Protein AF-A0A258DYU5-F1 (afdb_monomer_lite)

Secondary structure (DSSP, 8-state):
---S-EEEEE-S-HHHHHHHHHHHHHTT-EEEEESSHHHHHHSPPPSS-EEEEE-TT----

Sequence (61 aa):
MTAQSVVYVVDDDPSILASLESLLSSEGHAVLTFESAQMFLEAKRPNLPGCLVLDVRLRGA

Radius of gyration: 11.5 Å; chains: 1; bounding box: 22×24×34 Å

Foldseek 3Di:
DPAQEEEEEEALDVVVQVVCCVVVVVVVHHYDYDNAPVCVVPDDDDPHHYHYHYDPVRDDD

Structure (mmCIF, N/CA/C/O backbone):
data_AF-A0A258DYU5-F1
#
_entry.id   AF-A0A258DYU5-F1
#
loop_
_atom_site.group_PDB
_atom_site.id
_atom_site.type_symbol
_atom_site.label_atom_id
_atom_site.label_alt_id
_atom_site.label_comp_id
_atom_site.label_asym_id
_atom_site.label_entity_id
_atom_site.label_seq_id
_atom_site.pdbx_PDB_ins_code
_atom_site.Cartn_x
_atom_site.Cartn_y
_atom_site.Cartn_z
_atom_site.occupancy
_atom_site.B_iso_or_equiv
_atom_site.auth_seq_id
_atom_site.auth_comp_id
_atom_site.auth_asym_id
_atom_site.auth_atom_id
_atom_site.pdbx_PDB_model_num
ATOM 1 N N . MET A 1 1 ? -7.274 1.278 19.503 1.00 45.41 1 MET A N 1
ATOM 2 C CA . MET A 1 1 ? -8.306 1.001 18.482 1.00 45.41 1 MET A CA 1
ATOM 3 C C . MET A 1 1 ? -7.731 -0.008 17.509 1.00 45.41 1 MET A C 1
ATOM 5 O O . MET A 1 1 ? -6.668 0.251 16.966 1.00 45.41 1 MET A O 1
ATOM 9 N N . THR A 1 2 ? -8.358 -1.169 17.344 1.00 60.66 2 THR A N 1
ATOM 10 C CA . THR A 1 2 ? -7.997 -2.108 16.274 1.00 60.66 2 THR A CA 1
ATOM 11 C C . THR A 1 2 ? -8.625 -1.606 14.978 1.00 60.66 2 THR A C 1
ATOM 13 O O . THR A 1 2 ? -9.828 -1.344 14.960 1.00 60.66 2 THR A O 1
ATOM 16 N N . ALA A 1 3 ? -7.827 -1.420 13.9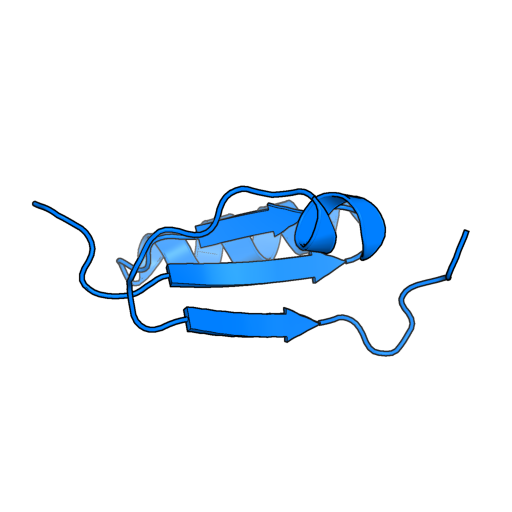26 1.00 69.25 3 ALA A N 1
ATOM 17 C CA . ALA A 1 3 ? -8.339 -1.009 12.622 1.00 69.25 3 ALA A CA 1
ATOM 18 C C . ALA A 1 3 ? -9.404 -2.007 12.130 1.00 69.25 3 ALA A C 1
ATOM 20 O O . ALA A 1 3 ? -9.229 -3.216 12.277 1.00 69.25 3 ALA A O 1
ATOM 21 N N . GLN A 1 4 ? -10.516 -1.502 11.590 1.00 86.00 4 GLN A N 1
ATOM 22 C CA . GLN A 1 4 ? -11.640 -2.330 11.120 1.00 86.00 4 GLN A CA 1
ATOM 23 C C . GLN A 1 4 ? -11.514 -2.737 9.644 1.00 86.00 4 GLN A C 1
ATOM 25 O O . GLN A 1 4 ? -12.225 -3.630 9.193 1.00 86.00 4 GLN A O 1
ATOM 30 N N . SER A 1 5 ? -10.601 -2.110 8.907 1.00 91.50 5 SER A N 1
ATOM 31 C CA . SER A 1 5 ? -10.274 -2.410 7.514 1.00 91.50 5 SER A CA 1
ATOM 32 C C . SER A 1 5 ? -8.854 -1.943 7.203 1.00 91.50 5 SER A C 1
ATOM 34 O O . SER A 1 5 ? -8.301 -1.116 7.933 1.00 91.50 5 SER A O 1
ATOM 36 N N . VAL A 1 6 ? -8.286 -2.430 6.104 1.00 95.44 6 VAL A N 1
ATOM 37 C CA . VAL A 1 6 ? -6.965 -2.021 5.612 1.00 95.44 6 VAL A CA 1
ATOM 38 C C . VAL A 1 6 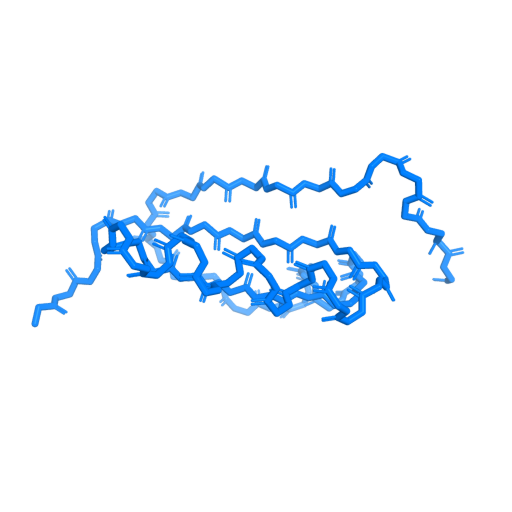? -7.021 -1.698 4.119 1.00 95.44 6 VAL A C 1
ATOM 40 O O . VAL A 1 6 ? -7.670 -2.402 3.345 1.00 95.44 6 VAL A O 1
ATOM 43 N N . VAL A 1 7 ? -6.354 -0.619 3.718 1.00 96.75 7 VAL A N 1
ATOM 44 C CA . VAL A 1 7 ? -6.126 -0.278 2.313 1.00 96.75 7 VAL A CA 1
ATOM 45 C C . VAL A 1 7 ? -4.694 -0.648 1.959 1.00 96.75 7 VAL A C 1
ATOM 47 O O . VAL A 1 7 ? -3.747 -0.227 2.616 1.00 96.75 7 VAL A O 1
ATOM 50 N N . TYR A 1 8 ? -4.540 -1.454 0.923 1.00 97.44 8 TYR A N 1
ATOM 51 C CA . TYR A 1 8 ? -3.254 -1.814 0.358 1.00 97.44 8 TYR A CA 1
ATOM 52 C C . TYR A 1 8 ? -3.014 -0.961 -0.880 1.00 97.44 8 TYR A C 1
ATOM 54 O O . TYR A 1 8 ? -3.896 -0.881 -1.734 1.00 97.44 8 TYR A O 1
ATOM 62 N N . VAL A 1 9 ? -1.841 -0.350 -0.986 1.00 97.44 9 VAL A N 1
ATOM 63 C CA . VAL A 1 9 ? -1.434 0.422 -2.164 1.00 97.44 9 VAL A CA 1
ATOM 64 C C . VAL A 1 9 ? -0.215 -0.251 -2.776 1.00 97.44 9 VAL A C 1
ATOM 66 O O . VAL A 1 9 ? 0.757 -0.509 -2.068 1.00 97.44 9 VAL A O 1
ATOM 69 N N . VAL A 1 10 ? -0.275 -0.557 -4.070 1.00 97.19 10 VAL A N 1
ATOM 70 C CA . VAL A 1 10 ? 0.829 -1.170 -4.814 1.00 97.19 10 VAL A CA 1
ATOM 71 C C . VAL A 1 10 ? 1.147 -0.312 -6.031 1.00 97.19 10 VAL A C 1
ATOM 73 O O . VAL A 1 10 ? 0.319 -0.206 -6.936 1.00 97.19 10 VAL A O 1
ATOM 76 N N . ASP A 1 11 ? 2.332 0.286 -6.031 1.00 96.56 11 ASP A N 1
ATOM 77 C CA . ASP A 1 11 ? 2.829 1.209 -7.057 1.00 96.56 11 ASP A CA 1
ATOM 78 C C . ASP A 1 11 ? 4.367 1.218 -6.996 1.00 96.56 11 ASP A C 1
ATOM 80 O O . ASP A 1 11 ? 4.914 1.164 -5.897 1.00 96.56 11 ASP A O 1
ATOM 84 N N . ASP A 1 12 ? 5.067 1.248 -8.133 1.00 95.31 12 ASP A N 1
ATOM 85 C CA . ASP A 1 12 ? 6.538 1.264 -8.184 1.00 95.31 12 ASP A CA 1
ATOM 86 C C . ASP A 1 12 ? 7.140 2.668 -7.991 1.00 95.31 12 ASP A C 1
ATOM 88 O O . ASP A 1 12 ? 8.362 2.801 -7.879 1.00 95.31 12 ASP A O 1
ATOM 92 N N . ASP A 1 13 ? 6.308 3.711 -7.910 1.00 95.75 13 ASP A N 1
ATOM 93 C CA . ASP A 1 13 ? 6.706 5.086 -7.622 1.00 95.75 13 ASP A CA 1
ATOM 94 C C . ASP A 1 13 ? 6.554 5.419 -6.116 1.00 95.75 13 ASP A C 1
ATOM 96 O O . ASP A 1 13 ? 5.437 5.591 -5.603 1.00 95.75 13 ASP A O 1
ATOM 100 N N . PRO A 1 14 ? 7.667 5.621 -5.380 1.00 95.50 14 PRO A N 1
ATOM 101 C CA . PRO A 1 14 ? 7.628 5.965 -3.957 1.00 95.50 14 PRO A CA 1
ATOM 102 C C . PRO A 1 14 ? 6.875 7.266 -3.648 1.00 95.50 14 PRO A C 1
ATOM 104 O O . PRO A 1 14 ? 6.350 7.434 -2.544 1.00 95.50 14 PRO A O 1
ATOM 107 N N . SER A 1 15 ? 6.815 8.205 -4.599 1.00 97.25 15 SER A N 1
ATOM 108 C CA . SER A 1 15 ? 6.093 9.467 -4.417 1.00 97.25 15 SER A CA 1
ATOM 109 C C . SER A 1 15 ? 4.577 9.260 -4.409 1.00 97.25 15 SER A C 1
ATOM 111 O O . SER A 1 15 ? 3.875 9.908 -3.622 1.00 97.25 15 SER A O 1
ATOM 113 N N . ILE A 1 16 ? 4.075 8.316 -5.213 1.00 96.19 16 ILE A N 1
ATOM 114 C CA . ILE A 1 16 ? 2.663 7.924 -5.228 1.00 96.19 16 ILE A CA 1
ATOM 115 C C . ILE A 1 16 ? 2.314 7.187 -3.939 1.00 96.19 16 ILE A C 1
ATOM 117 O O . ILE A 1 16 ? 1.323 7.541 -3.293 1.00 96.19 16 ILE A O 1
ATOM 121 N N . LEU A 1 17 ? 3.159 6.242 -3.511 1.00 97.62 17 LEU A N 1
ATOM 122 C CA . LEU A 1 17 ? 2.973 5.521 -2.248 1.00 97.62 17 LEU A CA 1
ATOM 123 C C . LEU A 1 17 ? 2.870 6.479 -1.055 1.00 97.62 17 LEU A C 1
ATOM 125 O O . LEU A 1 17 ? 1.893 6.415 -0.310 1.00 97.62 17 LEU A O 1
ATOM 129 N N . ALA A 1 18 ? 3.820 7.409 -0.913 1.00 98.00 18 ALA A N 1
ATOM 130 C CA . ALA A 1 18 ? 3.818 8.381 0.182 1.00 98.00 18 ALA A CA 1
ATOM 131 C C . ALA A 1 18 ? 2.592 9.311 0.138 1.00 98.00 18 ALA A C 1
ATOM 133 O O . ALA A 1 18 ? 2.003 9.634 1.174 1.00 98.00 18 ALA A O 1
ATOM 134 N N . SER A 1 19 ? 2.182 9.731 -1.063 1.00 98.06 19 SER A N 1
ATOM 135 C CA . SER A 1 19 ? 1.019 10.606 -1.245 1.00 98.06 19 SER A CA 1
ATOM 136 C C . SER A 1 19 ? -0.288 9.904 -0.868 1.00 98.06 19 SER A C 1
ATOM 138 O O . SER A 1 19 ? -1.104 10.478 -0.144 1.00 98.06 19 SER A O 1
ATOM 140 N N . LEU A 1 20 ? -0.485 8.659 -1.319 1.00 97.69 20 LEU A N 1
ATOM 141 C CA . LEU A 1 20 ? -1.685 7.875 -1.016 1.00 97.69 20 LEU A CA 1
ATOM 142 C C . LEU A 1 20 ? -1.726 7.419 0.443 1.00 97.69 20 LEU A C 1
ATOM 144 O O . LEU A 1 20 ? -2.793 7.463 1.052 1.00 97.69 20 LEU A O 1
ATOM 148 N N . GLU A 1 21 ? -0.588 7.038 1.026 1.00 97.81 21 GLU A N 1
ATOM 149 C CA . GLU A 1 21 ? -0.496 6.717 2.452 1.00 97.81 21 GLU A CA 1
ATOM 150 C C . GLU A 1 21 ? -0.905 7.911 3.317 1.00 97.81 21 GLU A C 1
ATOM 152 O O . GLU A 1 21 ? -1.748 7.758 4.203 1.00 97.81 21 GLU A O 1
ATOM 157 N N . SER A 1 22 ? -0.370 9.100 3.022 1.00 97.81 22 SER A N 1
ATOM 158 C CA . SER A 1 22 ? -0.706 10.337 3.734 1.00 97.81 22 SER A CA 1
ATOM 159 C C . SER A 1 22 ? -2.200 10.666 3.637 1.00 97.81 22 SER A C 1
ATOM 161 O O . SER A 1 22 ? -2.858 10.854 4.663 1.00 97.81 22 SER A O 1
ATOM 163 N N . LEU A 1 23 ? -2.758 10.659 2.420 1.00 97.44 23 LEU A N 1
ATOM 164 C CA . LEU A 1 23 ? -4.167 10.975 2.169 1.00 97.44 23 LEU A CA 1
ATOM 165 C C . LEU A 1 23 ? -5.121 9.983 2.849 1.00 97.44 23 LEU A C 1
ATOM 167 O O . LEU A 1 23 ? -6.082 10.372 3.502 1.00 97.44 23 LEU A O 1
ATOM 171 N N . LEU A 1 24 ? -4.883 8.683 2.698 1.00 96.31 24 LEU A N 1
ATOM 172 C CA . LEU A 1 24 ? -5.785 7.672 3.251 1.00 96.31 24 LEU A CA 1
ATOM 173 C C . LEU A 1 24 ? -5.676 7.599 4.779 1.00 96.31 24 LEU A C 1
ATOM 175 O O . LEU A 1 24 ? -6.683 7.389 5.460 1.00 96.31 24 LEU A O 1
ATOM 179 N N . SER A 1 25 ? -4.479 7.824 5.325 1.00 95.06 25 SER A N 1
ATOM 180 C CA . SER A 1 25 ? -4.277 7.891 6.774 1.00 95.06 25 SER A CA 1
ATOM 181 C C . SER A 1 25 ? -4.930 9.130 7.388 1.00 95.06 25 SER A C 1
ATOM 183 O O . SER A 1 25 ? -5.449 9.036 8.502 1.00 95.06 25 SER A O 1
ATOM 185 N N . SER A 1 26 ? -4.968 10.274 6.686 1.00 95.94 26 SER A N 1
ATOM 186 C CA . SER A 1 26 ? -5.672 11.469 7.181 1.00 95.94 26 SER A CA 1
ATOM 187 C C . SER A 1 26 ? -7.184 11.262 7.289 1.00 95.94 26 SER A C 1
ATOM 189 O O . SER A 1 26 ? -7.808 11.826 8.183 1.00 95.94 26 SER A O 1
ATOM 191 N N . GLU A 1 27 ? -7.752 10.388 6.453 1.00 93.94 27 GLU A N 1
ATOM 192 C CA . GLU A 1 27 ? -9.155 9.954 6.528 1.00 93.94 27 GLU A CA 1
ATOM 193 C C . GLU A 1 27 ? -9.391 8.818 7.549 1.00 93.94 27 GLU A C 1
ATOM 195 O O . GLU A 1 27 ? -10.504 8.313 7.696 1.00 93.94 27 GLU A O 1
ATOM 200 N N . GLY A 1 28 ? -8.355 8.406 8.291 1.00 92.19 28 GLY A N 1
ATOM 201 C CA . GLY A 1 28 ? -8.454 7.413 9.363 1.00 92.19 28 GLY A CA 1
ATOM 202 C C . GLY A 1 28 ? -8.392 5.953 8.904 1.00 92.19 28 GLY A C 1
ATOM 203 O O . GLY A 1 28 ? -8.712 5.054 9.689 1.00 92.19 28 GLY A O 1
ATOM 204 N N . HIS A 1 29 ? -7.981 5.685 7.662 1.00 93.94 29 HIS A N 1
ATOM 205 C CA . HIS A 1 29 ? -7.754 4.321 7.190 1.00 93.94 29 HIS A CA 1
ATOM 206 C C . HIS A 1 29 ? -6.398 3.781 7.663 1.00 93.94 29 HIS A C 1
ATOM 208 O O . HIS A 1 29 ? -5.412 4.506 7.736 1.00 93.94 29 HIS A O 1
ATOM 214 N N . ALA A 1 30 ? -6.328 2.476 7.941 1.00 94.75 30 ALA A N 1
ATOM 215 C CA . ALA A 1 30 ? -5.044 1.790 8.036 1.00 94.75 30 ALA A CA 1
ATOM 216 C C . ALA A 1 30 ? -4.531 1.512 6.621 1.00 94.75 30 ALA A C 1
ATOM 218 O O . ALA A 1 30 ? -5.263 0.933 5.815 1.00 94.75 30 ALA A O 1
ATOM 219 N N . VAL A 1 31 ? -3.291 1.899 6.335 1.00 95.69 31 VAL A N 1
ATOM 220 C CA . VAL A 1 31 ? -2.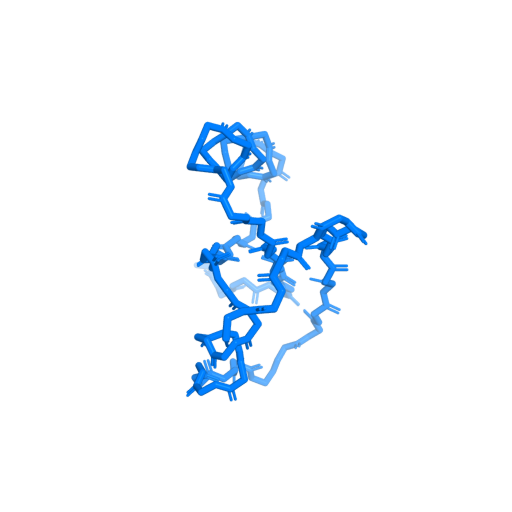695 1.783 5.001 1.00 95.69 31 VAL A CA 1
ATOM 221 C C . VAL A 1 31 ? -1.430 0.937 5.068 1.00 95.69 31 VAL A C 1
ATOM 223 O O . VAL A 1 31 ? -0.670 1.034 6.028 1.00 95.69 31 VAL A O 1
ATOM 226 N N . LEU A 1 32 ? -1.221 0.091 4.062 1.00 96.25 32 LEU A N 1
ATOM 227 C CA . LEU A 1 32 ? 0.034 -0.624 3.835 1.00 96.25 32 LEU A CA 1
ATOM 228 C C . LEU A 1 32 ? 0.451 -0.446 2.375 1.00 96.25 32 LEU A C 1
ATOM 230 O O . LEU A 1 32 ? -0.334 -0.724 1.466 1.00 96.25 32 LEU A O 1
ATOM 234 N N . THR A 1 33 ? 1.679 0.007 2.158 1.00 97.25 33 THR A N 1
ATOM 235 C CA . THR A 1 33 ? 2.240 0.309 0.838 1.00 97.25 33 THR A CA 1
ATOM 236 C C . THR A 1 33 ? 3.241 -0.764 0.405 1.00 97.25 33 THR A C 1
ATOM 238 O O . THR A 1 33 ? 3.928 -1.361 1.236 1.00 97.25 33 THR A O 1
ATOM 241 N N . PHE A 1 34 ? 3.313 -1.036 -0.900 1.00 96.56 34 PHE A N 1
ATOM 242 C CA . PHE A 1 34 ? 4.256 -1.988 -1.490 1.00 96.56 34 PHE A CA 1
ATOM 243 C C . PHE A 1 34 ? 4.762 -1.463 -2.830 1.00 96.56 34 PHE A C 1
ATOM 245 O O . PHE A 1 34 ? 3.966 -1.073 -3.677 1.00 96.56 34 PHE A O 1
ATOM 252 N N . GLU A 1 35 ? 6.072 -1.546 -3.055 1.00 95.38 35 GLU A N 1
ATOM 253 C CA . GLU A 1 35 ? 6.683 -1.111 -4.322 1.00 95.38 35 GLU A CA 1
ATOM 254 C C . GLU A 1 35 ? 6.563 -2.165 -5.439 1.00 95.38 35 GLU A C 1
ATOM 256 O O . GLU A 1 35 ? 6.972 -1.947 -6.575 1.00 95.38 35 GLU A O 1
ATOM 261 N N . SER A 1 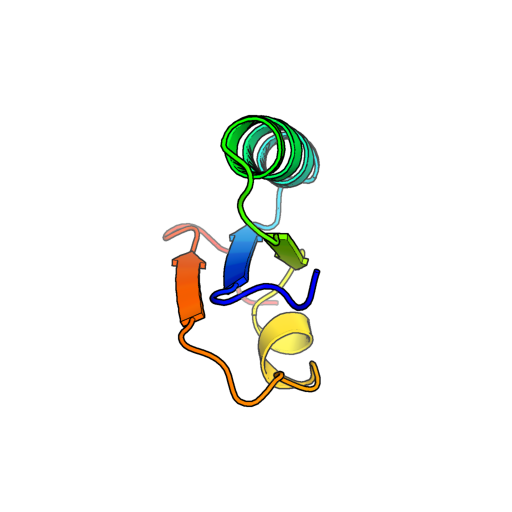36 ? 6.045 -3.359 -5.125 1.00 94.38 36 SER A N 1
ATOM 262 C CA . SER A 1 36 ? 5.877 -4.433 -6.103 1.00 94.38 36 SER A CA 1
ATOM 263 C C . SER A 1 36 ? 4.766 -5.409 -5.730 1.00 94.38 36 SER A C 1
ATOM 265 O O . SER A 1 36 ? 4.430 -5.614 -4.558 1.00 94.38 36 SER A O 1
ATOM 267 N N . ALA A 1 37 ? 4.231 -6.085 -6.750 1.00 93.62 37 ALA A N 1
ATOM 268 C CA . ALA A 1 37 ? 3.248 -7.146 -6.565 1.00 93.62 37 ALA A CA 1
ATOM 269 C C . ALA A 1 37 ? 3.810 -8.315 -5.739 1.00 93.62 37 ALA A C 1
ATOM 271 O O . ALA A 1 37 ? 3.092 -8.877 -4.914 1.00 93.62 37 ALA A O 1
ATOM 272 N N . GLN A 1 38 ? 5.093 -8.655 -5.913 1.00 94.19 38 GLN A N 1
ATOM 273 C CA . GLN A 1 38 ? 5.738 -9.745 -5.177 1.00 94.19 38 GLN A CA 1
ATOM 274 C C . GLN A 1 38 ? 5.750 -9.465 -3.669 1.00 94.19 38 GLN A C 1
ATOM 276 O O . GLN A 1 38 ? 5.317 -10.310 -2.885 1.00 94.19 38 GLN A O 1
ATOM 281 N N . MET A 1 39 ? 6.138 -8.250 -3.263 1.00 94.50 39 MET A N 1
ATOM 282 C CA . MET A 1 39 ? 6.110 -7.857 -1.850 1.00 94.50 39 MET A CA 1
ATOM 283 C C . MET A 1 39 ? 4.692 -7.917 -1.267 1.00 94.50 39 MET A C 1
ATOM 285 O O . MET A 1 39 ? 4.502 -8.404 -0.153 1.00 94.50 39 MET A O 1
ATOM 289 N N . PHE A 1 40 ? 3.679 -7.498 -2.031 1.00 94.69 40 PHE A N 1
ATOM 290 C CA . PHE A 1 40 ? 2.278 -7.607 -1.611 1.00 94.69 40 PHE A CA 1
ATOM 291 C C . PHE A 1 40 ? 1.788 -9.064 -1.473 1.00 94.69 40 PHE A C 1
ATOM 293 O O . PHE A 1 40 ? 0.947 -9.376 -0.619 1.00 94.69 40 PHE A O 1
ATOM 300 N N . LEU A 1 41 ? 2.270 -9.973 -2.324 1.00 93.88 41 LEU A N 1
ATOM 301 C CA . LEU A 1 41 ? 1.920 -11.396 -2.275 1.00 93.88 41 LEU A CA 1
ATOM 302 C C . LEU A 1 41 ? 2.574 -12.116 -1.088 1.00 93.88 41 LEU A C 1
ATOM 304 O O . LEU A 1 41 ? 1.946 -12.999 -0.504 1.00 93.88 41 LEU A O 1
ATOM 308 N N . GLU A 1 42 ? 3.789 -11.723 -0.710 1.00 95.06 42 GLU A N 1
ATOM 309 C CA . GLU A 1 42 ? 4.543 -12.306 0.411 1.00 95.06 42 GLU A CA 1
ATOM 310 C C . GLU A 1 42 ? 4.150 -11.724 1.779 1.00 95.06 42 GLU A C 1
ATOM 312 O O . GLU A 1 42 ? 4.401 -12.332 2.825 1.00 95.06 42 GLU A O 1
ATOM 317 N N . ALA A 1 43 ? 3.502 -10.558 1.792 1.00 93.19 43 ALA A N 1
ATOM 318 C CA . ALA A 1 43 ? 3.081 -9.894 3.014 1.00 93.19 43 ALA A CA 1
ATOM 319 C C . ALA A 1 43 ? 2.033 -10.704 3.796 1.00 93.19 43 ALA A C 1
ATOM 321 O O . ALA A 1 43 ? 1.016 -11.160 3.265 1.00 93.19 43 ALA A O 1
ATOM 322 N N . LYS A 1 44 ? 2.228 -10.812 5.117 1.00 89.69 44 LYS A N 1
ATOM 323 C CA . LYS A 1 44 ? 1.202 -11.358 6.015 1.00 89.69 44 LYS A CA 1
ATOM 324 C C . LYS A 1 44 ? 0.009 -10.410 6.067 1.00 89.69 44 LYS A C 1
ATOM 326 O O . LYS A 1 44 ? 0.144 -9.254 6.462 1.00 89.69 44 LYS A O 1
ATOM 331 N N . ARG A 1 45 ? -1.172 -10.921 5.722 1.00 85.00 45 ARG A N 1
ATOM 332 C CA . ARG A 1 45 ? -2.409 -10.134 5.725 1.00 85.00 45 ARG A CA 1
ATOM 333 C C . ARG A 1 45 ? -3.154 -10.312 7.048 1.00 85.00 45 ARG A C 1
ATOM 335 O O . ARG A 1 45 ? -3.381 -11.455 7.453 1.00 85.00 45 ARG A O 1
ATOM 342 N N . PRO A 1 46 ? -3.540 -9.222 7.735 1.00 85.75 46 PRO A N 1
ATOM 343 C CA . PRO A 1 46 ? -4.470 -9.324 8.848 1.00 85.75 46 PRO A CA 1
ATOM 344 C C . PRO A 1 46 ? -5.803 -9.900 8.357 1.00 85.75 46 PRO A C 1
ATOM 346 O O . PRO A 1 46 ? -6.208 -9.671 7.219 1.00 85.75 46 PRO A O 1
ATOM 349 N N . ASN A 1 47 ? -6.502 -10.632 9.224 1.00 89.12 47 ASN A N 1
ATOM 350 C CA . ASN A 1 47 ? -7.837 -11.151 8.927 1.00 89.12 47 ASN A CA 1
ATOM 351 C C . ASN A 1 47 ? -8.891 -10.037 9.071 1.00 89.12 47 ASN A C 1
ATOM 353 O O . ASN A 1 47 ? -9.681 -10.033 10.014 1.00 89.12 47 ASN A O 1
ATOM 357 N N . LEU A 1 48 ? -8.826 -9.047 8.180 1.00 90.12 48 LEU A N 1
ATOM 358 C CA . LEU A 1 48 ? -9.681 -7.863 8.135 1.00 90.12 48 LEU A CA 1
ATOM 359 C C . LEU A 1 48 ? -10.150 -7.620 6.691 1.00 90.12 48 LEU A C 1
ATOM 361 O O . LEU A 1 48 ? -9.444 -8.000 5.754 1.00 90.12 48 LEU A O 1
ATOM 365 N N . PRO A 1 49 ? -11.299 -6.953 6.486 1.00 93.25 49 P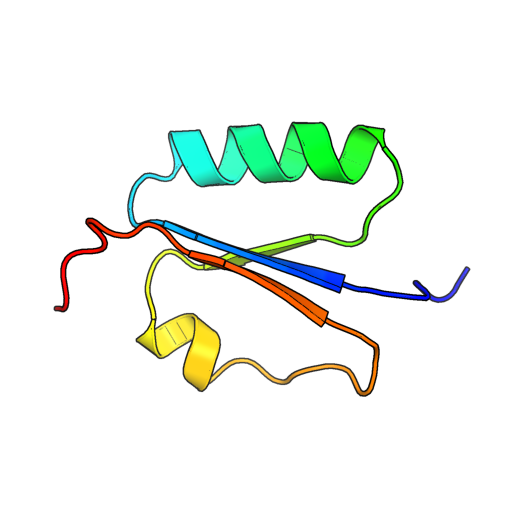RO A N 1
ATOM 366 C CA . PRO A 1 49 ? -11.682 -6.444 5.175 1.00 93.25 49 PRO A CA 1
ATOM 367 C C . PRO A 1 49 ? -10.569 -5.590 4.557 1.00 93.25 49 PRO A C 1
ATOM 369 O O . PRO A 1 49 ? -10.039 -4.680 5.202 1.00 93.25 49 PRO A O 1
ATOM 372 N N . GLY A 1 50 ? -10.226 -5.894 3.307 1.00 94.19 50 GLY A N 1
ATOM 373 C CA . GLY A 1 50 ? -9.155 -5.238 2.566 1.00 94.19 50 GLY A CA 1
ATOM 374 C C . GLY A 1 50 ? -9.659 -4.571 1.290 1.00 94.19 50 GLY A C 1
ATOM 375 O O . GLY A 1 50 ? -10.487 -5.143 0.583 1.00 94.19 50 GLY A O 1
ATOM 376 N N . CYS A 1 51 ? -9.126 -3.392 0.978 1.00 95.81 51 CYS A N 1
ATOM 377 C CA . CYS A 1 51 ? -9.226 -2.764 -0.340 1.00 95.81 51 CYS A CA 1
ATOM 378 C C . CYS A 1 51 ? -7.830 -2.731 -0.969 1.00 95.81 51 CYS A C 1
ATOM 380 O O . CYS A 1 51 ? -6.869 -2.410 -0.277 1.00 95.81 51 CYS A O 1
ATOM 382 N N . LEU A 1 52 ? -7.705 -3.066 -2.253 1.00 96.31 52 LEU A N 1
ATOM 383 C CA . LEU A 1 52 ? -6.442 -2.992 -2.986 1.00 96.31 52 LEU A CA 1
ATOM 384 C C . LEU A 1 52 ? -6.527 -1.884 -4.037 1.00 96.31 52 LEU A C 1
ATOM 386 O O . LEU A 1 52 ? -7.348 -1.957 -4.951 1.00 96.31 52 LEU A O 1
ATOM 390 N N . VAL A 1 53 ? -5.648 -0.896 -3.911 1.00 96.94 53 VAL A N 1
ATOM 391 C CA . VAL A 1 53 ? -5.349 0.109 -4.929 1.00 96.94 53 VAL A CA 1
ATOM 392 C C . VAL A 1 53 ? -4.073 -0.340 -5.630 1.00 96.94 53 VAL A C 1
ATOM 394 O O . VAL A 1 53 ? -3.013 -0.411 -5.014 1.00 96.94 53 VAL A O 1
ATOM 397 N N . LEU A 1 54 ? -4.192 -0.701 -6.902 1.00 96.75 54 LEU A N 1
ATOM 398 C CA . LEU A 1 54 ? -3.105 -1.259 -7.697 1.00 96.75 54 LEU A CA 1
ATOM 399 C C . LEU A 1 54 ? -2.861 -0.367 -8.910 1.00 96.75 54 LEU A C 1
ATOM 401 O O . LEU A 1 54 ? -3.803 -0.108 -9.667 1.00 96.75 54 LEU A 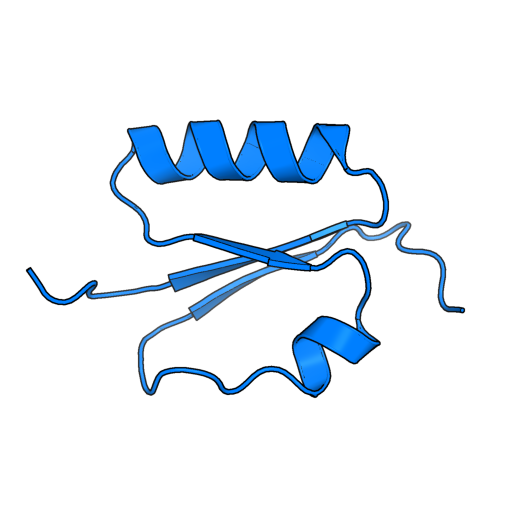O 1
ATOM 405 N N . ASP A 1 55 ? -1.614 0.054 -9.113 1.00 95.25 55 ASP A N 1
ATOM 406 C CA . ASP A 1 55 ? -1.227 0.691 -10.364 1.00 95.25 55 ASP A CA 1
ATOM 407 C C . ASP A 1 55 ? -1.376 -0.291 -11.533 1.00 95.25 55 ASP A C 1
ATOM 409 O O . ASP A 1 55 ? -0.873 -1.415 -11.535 1.00 95.25 55 ASP A O 1
ATOM 413 N N . VAL A 1 56 ? -2.082 0.159 -12.565 1.00 92.88 56 VAL A N 1
ATOM 414 C CA . VAL A 1 56 ? -2.306 -0.604 -13.797 1.00 92.88 56 VAL A CA 1
ATOM 415 C C . VAL A 1 56 ? -1.060 -0.652 -14.678 1.00 92.88 56 VAL A C 1
ATOM 417 O O . VAL A 1 56 ? -0.979 -1.499 -15.569 1.00 92.88 56 VAL A O 1
ATOM 420 N N . ARG A 1 57 ? -0.116 0.277 -14.477 1.00 90.94 57 ARG A N 1
ATOM 421 C CA . ARG A 1 57 ? 1.153 0.346 -15.212 1.00 90.94 57 ARG A CA 1
ATOM 422 C C . ARG A 1 57 ? 2.306 -0.301 -14.457 1.00 90.94 57 ARG A C 1
ATOM 424 O O . ARG A 1 57 ? 3.423 -0.262 -14.982 1.00 90.94 57 ARG A O 1
ATOM 431 N N . LEU A 1 58 ? 2.017 -0.934 -13.317 1.00 88.88 58 LEU A N 1
ATOM 432 C CA . LEU A 1 58 ? 3.007 -1.563 -12.466 1.00 88.88 58 LEU A CA 1
ATOM 433 C C . LEU A 1 58 ? 3.865 -2.502 -13.307 1.00 88.88 58 LEU A C 1
ATOM 435 O O . LEU A 1 58 ? 3.385 -3.483 -13.890 1.00 88.88 58 LEU A O 1
ATOM 439 N N . ARG A 1 59 ? 5.148 -2.170 -13.414 1.00 82.00 59 ARG A N 1
ATOM 440 C CA . ARG A 1 59 ? 6.073 -2.943 -14.233 1.00 82.00 59 ARG A CA 1
ATOM 441 C C . ARG A 1 59 ? 6.413 -4.218 -13.476 1.00 82.00 59 ARG A C 1
ATOM 443 O O . ARG A 1 59 ? 6.972 -4.174 -12.387 1.00 82.00 59 ARG A O 1
ATOM 450 N N . GLY A 1 60 ? 6.054 -5.362 -14.055 1.00 66.94 60 GLY A N 1
ATOM 451 C CA . GLY A 1 60 ? 6.488 -6.657 -13.544 1.00 66.94 60 GLY A CA 1
ATOM 452 C C . GLY A 1 60 ? 7.993 -6.794 -13.738 1.00 66.94 60 GLY A C 1
ATOM 453 O O . GLY A 1 60 ? 8.453 -6.834 -14.880 1.00 66.94 60 GLY A O 1
ATOM 454 N N . ALA A 1 61 ? 8.737 -6.824 -12.638 1.00 53.44 61 ALA A N 1
ATOM 455 C CA . ALA A 1 61 ? 10.096 -7.350 -12.607 1.00 53.44 61 ALA A CA 1
ATOM 456 C C . ALA A 1 61 ? 10.042 -8.827 -12.207 1.00 53.44 61 ALA A C 1
ATOM 458 O O . ALA A 1 61 ? 9.301 -9.136 -11.245 1.00 53.44 61 ALA A O 1
#

pLDDT: mean 91.44, std 10.53, range [45.41, 98.06]